Protein AF-A0A380FMW2-F1 (afdb_monomer)

Secondary structure (DSSP, 8-state):
--EEE--TTTTHHHHHHTT-HHHHHHHSBSTT--EEEE-TT--EEEEE---S--SS-EEEHHHHHHHHHHTS-GGG---S--EEEEEE-TTS-EEEEE-

Mean predicted aligned error: 7.75 Å

Structure (mmCIF, N/CA/C/O backbone):
data_AF-A0A380FMW2-F1
#
_entry.id   AF-A0A380FMW2-F1
#
loop_
_atom_site.group_PDB
_atom_site.id
_atom_site.type_symbol
_atom_site.label_atom_id
_atom_site.label_alt_id
_atom_site.label_comp_id
_atom_site.label_asym_id
_atom_site.label_entity_id
_atom_site.label_seq_id
_atom_site.pdbx_PDB_ins_code
_atom_site.Cartn_x
_atom_site.Cartn_y
_atom_site.Cartn_z
_atom_site.occupancy
_atom_site.B_iso_or_equiv
_atom_site.auth_seq_id
_atom_site.auth_comp_id
_atom_site.auth_asym_id
_atom_site.auth_atom_id
_atom_site.pdbx_PDB_model_num
ATOM 1 N N . MET A 1 1 ? 9.165 10.401 1.057 1.00 55.59 1 MET A N 1
ATOM 2 C CA . MET A 1 1 ? 8.213 9.294 0.825 1.00 55.59 1 MET A CA 1
ATOM 3 C C . MET A 1 1 ? 8.878 8.392 -0.194 1.00 55.59 1 MET A C 1
ATOM 5 O O . MET A 1 1 ? 9.254 8.912 -1.230 1.00 55.59 1 MET A O 1
ATOM 9 N N . GLY A 1 2 ? 9.175 7.141 0.159 1.00 83.06 2 GLY A N 1
ATOM 10 C CA . GLY A 1 2 ? 9.919 6.227 -0.718 1.00 83.06 2 GLY A CA 1
ATOM 11 C C . GLY A 1 2 ? 9.035 5.557 -1.771 1.00 83.06 2 GLY A C 1
ATOM 12 O O . GLY A 1 2 ? 7.806 5.544 -1.622 1.00 83.06 2 GLY A O 1
ATOM 13 N N . SER A 1 3 ? 9.676 4.991 -2.791 1.00 88.81 3 SER A N 1
ATOM 14 C CA . SER A 1 3 ? 9.063 4.067 -3.744 1.00 88.81 3 SER A CA 1
ATOM 15 C C . SER A 1 3 ? 9.014 2.641 -3.182 1.00 88.81 3 SER A C 1
ATOM 17 O O . SER A 1 3 ? 9.584 2.341 -2.125 1.00 88.81 3 SER A O 1
ATOM 19 N N . LEU A 1 4 ? 8.228 1.794 -3.836 1.00 90.44 4 LEU A N 1
ATOM 20 C CA . LEU A 1 4 ? 8.074 0.372 -3.569 1.00 90.44 4 LEU A CA 1
ATOM 21 C C . LEU A 1 4 ? 8.166 -0.390 -4.886 1.00 90.44 4 LEU A C 1
ATOM 23 O O . LEU A 1 4 ? 7.429 -0.058 -5.813 1.00 90.44 4 LEU A O 1
ATOM 27 N N . ASP A 1 5 ? 8.977 -1.442 -4.906 1.00 90.50 5 ASP A N 1
ATOM 28 C CA . ASP A 1 5 ? 8.969 -2.449 -5.966 1.00 90.50 5 ASP A CA 1
ATOM 29 C C . ASP A 1 5 ? 7.836 -3.443 -5.716 1.00 90.50 5 ASP A C 1
ATOM 31 O O . ASP A 1 5 ? 7.741 -4.042 -4.638 1.00 90.50 5 ASP A O 1
ATOM 35 N N . ILE A 1 6 ? 6.962 -3.633 -6.703 1.00 92.44 6 ILE A N 1
ATOM 36 C CA . ILE A 1 6 ? 5.816 -4.538 -6.579 1.00 92.44 6 ILE A CA 1
ATOM 37 C C . ILE A 1 6 ? 6.031 -5.764 -7.464 1.00 92.44 6 ILE A C 1
ATOM 39 O O . ILE A 1 6 ? 5.757 -5.751 -8.661 1.00 92.44 6 ILE A O 1
ATOM 43 N N . HIS A 1 7 ? 6.498 -6.851 -6.854 1.00 91.25 7 HIS A N 1
ATOM 44 C CA . HIS A 1 7 ? 6.791 -8.094 -7.565 1.00 91.25 7 HIS A CA 1
ATOM 45 C C . HIS A 1 7 ? 5.527 -8.784 -8.102 1.00 91.25 7 HIS A C 1
ATOM 47 O O . HIS A 1 7 ? 4.524 -8.897 -7.389 1.00 91.25 7 HIS A O 1
ATOM 53 N N . GLY A 1 8 ? 5.583 -9.314 -9.323 1.00 89.00 8 GLY A N 1
ATOM 54 C CA . GLY A 1 8 ? 4.454 -10.011 -9.943 1.00 89.00 8 GLY A CA 1
ATOM 55 C C . GLY A 1 8 ? 4.037 -11.314 -9.273 1.00 89.00 8 GLY A C 1
ATOM 56 O O . GLY A 1 8 ? 2.846 -11.631 -9.257 1.00 89.00 8 GLY A O 1
ATOM 57 N N . ASP A 1 9 ? 4.983 -12.030 -8.663 1.00 89.56 9 ASP A N 1
ATOM 58 C CA . ASP A 1 9 ? 4.761 -13.300 -7.957 1.00 89.56 9 ASP A CA 1
ATOM 59 C C . ASP A 1 9 ? 4.122 -13.150 -6.566 1.00 89.56 9 ASP A C 1
ATOM 61 O O . ASP A 1 9 ? 3.708 -14.139 -5.960 1.00 89.56 9 ASP A O 1
ATOM 65 N N . THR A 1 10 ? 4.042 -11.922 -6.050 1.00 91.44 10 THR A N 1
ATOM 66 C CA . THR A 1 10 ? 3.570 -11.633 -4.693 1.00 91.44 10 THR A CA 1
ATOM 67 C C . THR A 1 10 ? 2.772 -10.334 -4.652 1.00 91.44 10 THR A C 1
ATOM 69 O O . THR A 1 10 ? 1.548 -10.371 -4.567 1.00 91.44 10 THR A O 1
ATOM 72 N N . GLY A 1 11 ? 3.435 -9.179 -4.738 1.00 92.00 11 GLY A N 1
ATOM 73 C CA . GLY A 1 11 ? 2.829 -7.855 -4.571 1.00 92.00 11 GLY A CA 1
ATOM 74 C C . GLY A 1 11 ? 1.723 -7.513 -5.577 1.00 92.00 11 GLY A C 1
ATOM 75 O O . GLY A 1 11 ? 0.745 -6.866 -5.204 1.00 92.00 11 GLY A O 1
ATOM 76 N N . GLN A 1 12 ? 1.828 -7.968 -6.830 1.00 94.81 12 GLN A N 1
ATOM 77 C CA . GLN A 1 12 ? 0.796 -7.703 -7.840 1.00 94.81 12 GLN A CA 1
ATOM 78 C C . GLN A 1 12 ? -0.413 -8.645 -7.735 1.00 94.81 12 GLN A C 1
ATOM 80 O O . GLN A 1 12 ? -1.468 -8.324 -8.280 1.00 94.81 12 GLN A O 1
ATOM 85 N N . ILE A 1 13 ? -0.303 -9.795 -7.055 1.00 96.19 13 ILE A N 1
ATOM 86 C CA . ILE A 1 13 ? -1.408 -10.766 -6.949 1.00 96.19 13 ILE A CA 1
ATOM 87 C C . ILE A 1 13 ? -2.629 -10.141 -6.250 1.00 96.19 13 ILE A C 1
ATOM 89 O O . ILE A 1 13 ? -3.697 -10.132 -6.863 1.00 96.19 13 ILE A O 1
ATOM 93 N N . PRO A 1 14 ? -2.511 -9.518 -5.058 1.00 95.69 14 PRO A N 1
ATOM 94 C CA . PRO A 1 14 ? -3.641 -8.839 -4.424 1.00 95.69 14 PRO A CA 1
ATOM 95 C C . PRO A 1 14 ? -4.226 -7.704 -5.269 1.00 95.69 14 PRO A C 1
ATOM 97 O O . PRO A 1 14 ? -5.429 -7.470 -5.229 1.00 95.69 14 PRO A O 1
ATOM 100 N N . LEU A 1 15 ? -3.401 -7.005 -6.059 1.00 96.12 15 LEU A N 1
ATOM 101 C CA . LEU A 1 15 ? -3.879 -5.955 -6.965 1.00 96.12 15 LEU A CA 1
ATOM 102 C C . LEU A 1 15 ? -4.718 -6.542 -8.105 1.00 96.12 15 LEU A C 1
ATOM 104 O O . LEU A 1 15 ? -5.734 -5.958 -8.472 1.00 96.12 15 LEU A O 1
ATOM 108 N N . LYS A 1 16 ? -4.334 -7.708 -8.640 1.00 95.50 16 LYS A N 1
ATOM 109 C CA . LYS A 1 16 ? -5.129 -8.450 -9.633 1.00 95.50 16 LYS A CA 1
ATOM 110 C C . LYS A 1 16 ? -6.448 -8.930 -9.029 1.00 95.50 16 LYS A C 1
ATOM 112 O O . LYS A 1 16 ? -7.495 -8.716 -9.630 1.00 95.50 16 LYS A O 1
ATOM 117 N N . GLU A 1 17 ? -6.410 -9.516 -7.834 1.00 96.62 17 GLU A N 1
ATOM 118 C CA . GLU A 1 17 ? -7.607 -10.002 -7.132 1.00 96.62 17 GLU A CA 1
ATOM 119 C C . GLU A 1 17 ? -8.575 -8.872 -6.758 1.00 96.62 17 GLU A C 1
ATOM 121 O O . GLU A 1 17 ? -9.789 -9.049 -6.835 1.00 96.62 17 GLU A O 1
ATOM 126 N N . ALA A 1 18 ? -8.050 -7.694 -6.416 1.00 95.31 18 ALA A N 1
ATOM 127 C CA . ALA A 1 18 ? -8.839 -6.497 -6.142 1.00 95.31 18 ALA A CA 1
ATOM 128 C C . ALA A 1 18 ? -9.303 -5.753 -7.413 1.00 95.31 18 ALA A C 1
ATOM 130 O O . ALA A 1 18 ? -10.005 -4.751 -7.301 1.00 95.31 18 ALA A O 1
ATOM 131 N N . GLY A 1 19 ? -8.917 -6.207 -8.614 1.00 96.12 19 GLY A N 1
ATOM 132 C CA . GLY A 1 19 ? -9.261 -5.553 -9.884 1.00 96.12 19 GLY A CA 1
ATOM 133 C C . GLY A 1 19 ? -8.531 -4.227 -10.141 1.00 96.12 19 GLY A C 1
ATOM 134 O O . GLY A 1 19 ? -8.963 -3.445 -10.979 1.00 96.12 19 GLY A O 1
ATOM 135 N N . LEU A 1 20 ? -7.426 -3.968 -9.436 1.00 97.19 20 LEU A N 1
ATOM 136 C CA . LEU A 1 20 ? -6.673 -2.707 -9.458 1.00 97.19 20 LEU A CA 1
ATOM 137 C C . LEU A 1 20 ? -5.472 -2.717 -10.408 1.00 97.19 20 LEU A C 1
ATOM 139 O O . LEU A 1 20 ? -4.820 -1.687 -10.579 1.00 97.19 20 LEU A O 1
ATOM 143 N N . ILE A 1 21 ? -5.142 -3.868 -10.999 1.00 95.25 21 ILE A N 1
ATOM 144 C CA . ILE A 1 21 ? -3.885 -4.054 -11.737 1.00 95.25 21 ILE A CA 1
ATOM 145 C C . ILE A 1 21 ? -3.725 -3.078 -12.914 1.00 95.25 21 ILE A C 1
ATOM 147 O O . ILE A 1 21 ? -2.634 -2.566 -13.142 1.00 95.25 21 ILE A O 1
ATOM 151 N N . ASP A 1 22 ? -4.810 -2.745 -13.612 1.00 95.25 22 ASP A N 1
ATOM 152 C CA . ASP A 1 22 ? -4.758 -1.836 -14.761 1.00 95.25 22 ASP A CA 1
ATOM 153 C C . ASP A 1 22 ? -4.515 -0.379 -14.350 1.00 95.25 22 ASP A C 1
ATOM 155 O O . ASP A 1 22 ? -3.846 0.368 -15.064 1.00 95.25 22 ASP A O 1
ATOM 159 N N . GLU A 1 23 ? -5.061 0.053 -13.212 1.00 96.25 23 GLU A N 1
ATOM 160 C CA . GLU A 1 23 ? -4.793 1.387 -12.664 1.00 96.25 23 GLU A CA 1
ATOM 161 C C . GLU A 1 23 ? -3.394 1.467 -12.067 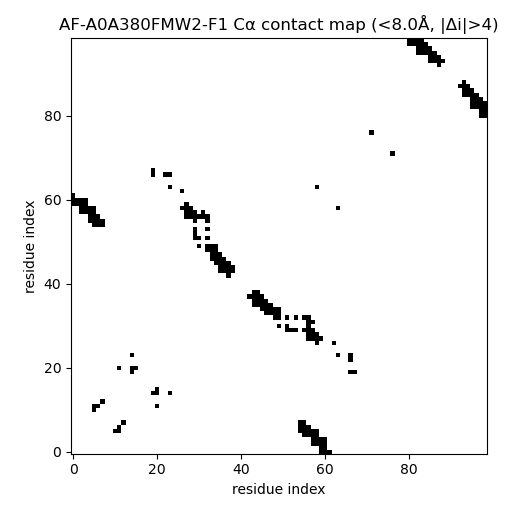1.00 96.25 23 GLU A C 1
ATOM 163 O O . GLU A 1 23 ? -2.685 2.448 -12.289 1.00 96.25 23 GLU A O 1
ATOM 168 N N . PHE A 1 24 ? -2.965 0.403 -11.392 1.00 95.50 24 PHE A N 1
ATOM 169 C CA . PHE A 1 24 ? -1.597 0.257 -10.924 1.00 95.50 24 PHE A CA 1
ATOM 170 C C . PHE 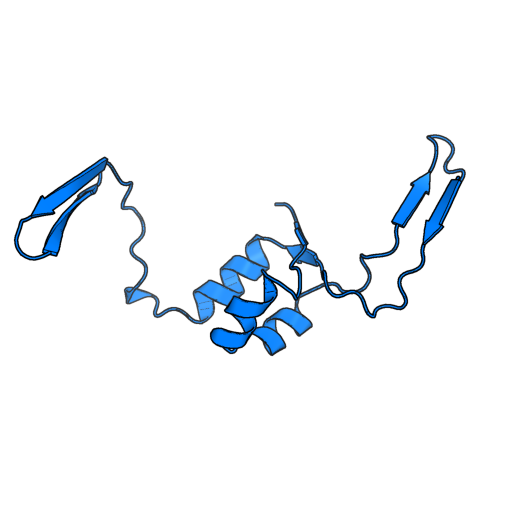A 1 24 ? -0.591 0.392 -12.077 1.00 95.50 24 PHE A C 1
ATOM 172 O O . PHE A 1 24 ? 0.302 1.230 -11.995 1.00 95.50 24 PHE A O 1
ATOM 179 N N . ASN A 1 25 ? -0.776 -0.338 -13.182 1.00 93.19 25 ASN A N 1
ATOM 180 C CA . ASN A 1 25 ? 0.126 -0.302 -14.340 1.00 93.19 25 ASN A CA 1
ATOM 181 C C . ASN A 1 25 ? 0.228 1.089 -14.994 1.00 93.19 25 ASN A C 1
ATOM 183 O O . ASN A 1 25 ? 1.231 1.395 -15.628 1.00 93.19 25 ASN A O 1
ATOM 187 N N . LYS A 1 26 ? -0.787 1.951 -14.847 1.00 93.88 26 LYS A N 1
ATOM 188 C CA . LYS A 1 26 ? -0.740 3.343 -15.340 1.00 93.88 26 LYS A CA 1
ATOM 189 C C . LYS A 1 26 ? 0.078 4.270 -14.442 1.00 93.88 26 LYS A C 1
ATOM 191 O O . LYS A 1 26 ? 0.503 5.329 -14.895 1.00 93.88 26 LYS A O 1
ATOM 196 N N . LEU A 1 27 ? 0.218 3.918 -13.166 1.00 93.75 27 LEU A N 1
ATOM 197 C CA . LEU A 1 27 ? 0.877 4.728 -12.140 1.00 93.75 27 LEU A CA 1
ATOM 198 C C . LEU A 1 27 ? 2.297 4.242 -11.837 1.00 93.75 27 LEU A C 1
ATOM 200 O O . LEU A 1 27 ? 3.129 5.026 -11.380 1.00 93.75 27 LEU A O 1
ATOM 204 N N . ALA A 1 28 ? 2.558 2.956 -12.059 1.00 92.00 28 ALA A N 1
ATOM 205 C CA . ALA A 1 28 ? 3.841 2.334 -11.806 1.00 92.00 28 ALA A CA 1
ATOM 206 C C . ALA A 1 28 ? 4.858 2.650 -12.915 1.00 92.00 28 ALA A C 1
ATOM 208 O O . ALA A 1 28 ? 4.514 2.888 -14.074 1.00 92.00 28 ALA A O 1
ATOM 209 N N . ARG A 1 29 ? 6.133 2.654 -12.539 1.00 89.69 29 ARG A N 1
ATOM 210 C CA . ARG A 1 29 ? 7.284 2.908 -13.400 1.00 89.69 29 ARG A CA 1
ATOM 211 C C . ARG A 1 29 ? 7.968 1.580 -13.688 1.00 89.69 29 ARG A C 1
ATOM 213 O O . ARG A 1 29 ? 8.559 0.979 -12.797 1.00 89.69 29 ARG A O 1
ATOM 220 N N . PHE A 1 30 ? 7.871 1.139 -14.936 1.00 80.00 30 PHE A N 1
ATOM 221 C CA . PHE A 1 30 ? 8.509 -0.088 -15.424 1.00 80.00 30 PHE A CA 1
ATOM 222 C C . PHE A 1 30 ? 9.954 0.152 -15.888 1.00 80.00 30 PHE A C 1
ATOM 224 O O . PHE A 1 30 ? 10.741 -0.783 -15.952 1.0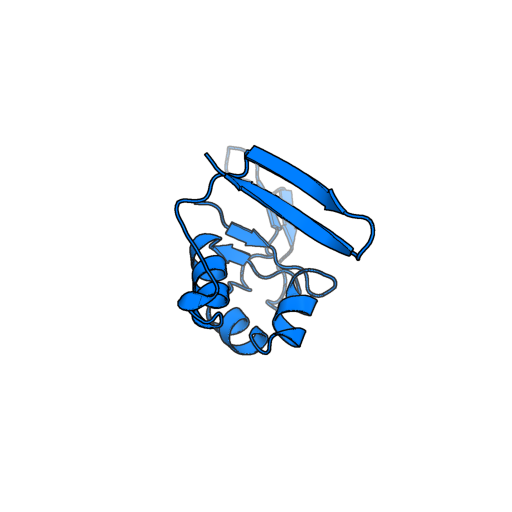0 80.00 30 PHE A O 1
ATOM 231 N N . GLU A 1 31 ? 10.322 1.410 -16.151 1.00 64.62 31 GLU A N 1
ATOM 232 C CA . GLU A 1 31 ? 11.655 1.847 -16.606 1.00 64.62 31 GLU A CA 1
ATOM 233 C C . GLU A 1 31 ? 12.703 1.888 -15.465 1.00 64.62 31 GLU A C 1
ATOM 235 O O . GLU A 1 31 ? 13.596 2.729 -15.464 1.00 64.62 31 GLU A O 1
ATOM 240 N N . GLY A 1 32 ? 12.560 1.032 -14.445 1.00 57.22 32 GLY A N 1
ATOM 241 C CA . GLY A 1 32 ? 13.352 1.068 -13.206 1.00 57.22 32 GLY A CA 1
ATOM 242 C C . GLY A 1 32 ? 14.236 -0.153 -12.946 1.00 57.22 32 GLY A C 1
ATOM 243 O O . GLY A 1 32 ? 14.943 -0.168 -11.944 1.00 57.22 32 GLY A O 1
ATOM 244 N N . GLU A 1 33 ? 14.220 -1.172 -13.810 1.00 55.56 33 GLU A N 1
ATOM 245 C CA . GLU A 1 33 ? 15.037 -2.380 -13.603 1.00 55.56 33 GLU A CA 1
ATOM 246 C C . GLU A 1 33 ? 16.479 -2.256 -14.141 1.00 55.56 33 GLU A C 1
ATOM 248 O O . GLU A 1 33 ? 17.293 -3.155 -13.914 1.00 55.56 33 GLU A O 1
ATOM 253 N N . ASP A 1 34 ? 16.833 -1.126 -14.766 1.00 67.00 34 ASP A N 1
ATOM 254 C CA . ASP A 1 34 ? 18.198 -0.865 -15.227 1.00 67.00 34 ASP A CA 1
ATOM 255 C C . ASP A 1 34 ? 19.160 -0.773 -14.041 1.00 67.00 34 ASP A C 1
ATOM 257 O O . ASP A 1 34 ? 19.176 0.193 -13.268 1.00 67.00 34 ASP A O 1
ATOM 261 N N . THR A 1 35 ? 20.011 -1.782 -13.896 1.00 71.19 35 THR A N 1
ATOM 262 C CA . THR A 1 35 ? 20.946 -1.851 -12.775 1.00 71.19 35 THR A CA 1
ATOM 263 C C . THR A 1 35 ? 22.325 -1.396 -13.223 1.00 71.19 35 THR A C 1
ATOM 265 O O . THR A 1 35 ? 23.005 -2.090 -13.978 1.00 71.19 35 THR A O 1
ATOM 268 N N . LYS A 1 36 ? 22.787 -0.251 -12.700 1.00 83.94 36 LYS A N 1
ATOM 269 C CA . LYS A 1 36 ? 24.154 0.245 -12.930 1.00 83.94 36 LYS A CA 1
ATOM 270 C C . LYS A 1 36 ? 24.975 0.245 -11.650 1.00 83.94 36 LYS A C 1
ATOM 272 O O . LYS A 1 36 ? 24.622 0.891 -10.665 1.00 83.94 36 LYS A O 1
ATOM 277 N N . ILE A 1 37 ? 26.120 -0.431 -11.683 1.00 85.19 37 ILE A N 1
ATOM 278 C CA . ILE A 1 37 ? 27.135 -0.335 -10.629 1.00 85.19 37 ILE A CA 1
ATOM 279 C C . ILE A 1 37 ? 28.172 0.679 -11.089 1.00 85.19 37 ILE A C 1
ATOM 281 O O . ILE A 1 37 ? 28.871 0.447 -12.074 1.00 85.19 37 ILE A O 1
ATOM 285 N N . VAL A 1 38 ? 28.288 1.792 -10.369 1.00 91.69 38 VAL A N 1
ATOM 286 C CA . VAL A 1 38 ? 29.214 2.884 -10.692 1.00 91.69 38 VAL A CA 1
ATOM 287 C C . VAL A 1 38 ? 30.166 3.165 -9.534 1.00 91.69 38 VAL A C 1
ATOM 289 O O . VAL A 1 38 ? 29.793 3.013 -8.371 1.00 91.69 38 VAL A O 1
ATOM 292 N N . ASP A 1 39 ? 31.397 3.591 -9.830 1.00 90.50 39 ASP A N 1
ATOM 293 C CA . ASP A 1 39 ? 32.246 4.209 -8.804 1.00 90.50 39 ASP A CA 1
ATOM 294 C C . ASP A 1 39 ? 31.925 5.699 -8.609 1.00 90.50 39 ASP A C 1
ATOM 296 O O . ASP A 1 39 ? 31.150 6.308 -9.346 1.00 90.50 39 ASP A O 1
ATOM 300 N N . ALA A 1 40 ? 32.566 6.309 -7.610 1.00 91.62 40 ALA A N 1
ATOM 301 C CA . ALA A 1 40 ? 32.398 7.723 -7.279 1.00 91.62 40 ALA A CA 1
ATOM 302 C C . ALA A 1 40 ? 32.842 8.693 -8.393 1.00 91.62 40 ALA A C 1
ATOM 304 O O . ALA A 1 40 ? 32.512 9.875 -8.329 1.00 91.62 40 ALA A O 1
ATOM 305 N N . THR A 1 41 ? 33.589 8.223 -9.398 1.00 93.12 41 THR A N 1
ATOM 306 C CA . THR A 1 41 ? 33.960 9.016 -10.583 1.00 93.12 41 THR A CA 1
ATOM 307 C C . THR A 1 41 ? 32.941 8.885 -11.716 1.00 93.12 41 THR A C 1
ATOM 309 O O . THR A 1 41 ? 33.079 9.547 -12.742 1.00 93.12 41 THR A O 1
ATOM 312 N N . GLY A 1 42 ? 31.904 8.061 -11.525 1.00 86.19 42 GLY A N 1
ATOM 313 C CA . GLY A 1 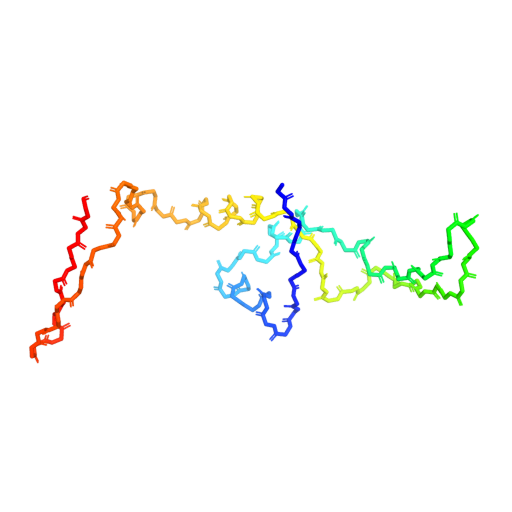42 ? 30.873 7.776 -12.517 1.00 86.19 42 GLY A CA 1
ATOM 314 C C . GLY A 1 42 ? 31.264 6.684 -13.511 1.00 86.19 42 GLY A C 1
ATOM 315 O O . GLY A 1 42 ? 30.559 6.492 -14.500 1.00 86.19 42 GLY A O 1
ATOM 316 N N . LYS A 1 43 ? 32.370 5.958 -13.290 1.00 91.06 43 LYS A N 1
ATOM 317 C CA . LYS A 1 43 ? 32.737 4.835 -14.156 1.00 91.06 43 LYS A CA 1
ATOM 318 C C . LYS A 1 43 ? 31.805 3.661 -13.881 1.00 91.06 43 LYS A C 1
ATOM 320 O O . LYS A 1 43 ? 31.717 3.193 -12.747 1.00 91.06 43 LYS A O 1
ATOM 325 N N . VAL A 1 44 ? 31.163 3.170 -14.934 1.00 90.12 44 VAL A N 1
ATOM 326 C CA . VAL A 1 44 ? 30.279 2.001 -14.901 1.00 90.12 44 VAL A CA 1
ATOM 327 C C . VAL A 1 44 ? 31.117 0.716 -14.886 1.00 90.12 44 VAL A C 1
ATOM 329 O O . VAL A 1 44 ? 32.008 0.535 -15.716 1.00 90.12 44 VAL A O 1
ATOM 332 N N . TYR A 1 45 ? 30.852 -0.162 -13.921 1.00 89.75 45 TYR A N 1
ATOM 333 C CA . TYR A 1 45 ? 31.447 -1.501 -13.788 1.00 89.75 45 TYR A CA 1
ATOM 334 C C . TYR A 1 45 ? 30.498 -2.604 -14.244 1.00 89.75 45 TYR A C 1
ATOM 336 O O . TYR A 1 45 ? 30.951 -3.687 -14.606 1.00 89.75 45 TYR A O 1
ATOM 344 N N . TYR A 1 46 ? 29.198 -2.332 -14.197 1.00 83.50 46 TYR A N 1
ATOM 345 C CA . TYR A 1 46 ? 28.144 -3.247 -14.595 1.00 83.50 46 TYR A CA 1
ATOM 346 C C . TYR A 1 46 ? 26.937 -2.428 -15.034 1.00 83.50 46 TYR A C 1
ATOM 348 O O . TYR A 1 46 ? 26.621 -1.426 -14.389 1.00 83.50 46 TYR A O 1
ATOM 356 N N . GLU A 1 47 ? 26.306 -2.862 -16.112 1.00 81.00 47 GLU A N 1
ATOM 357 C CA . GLU A 1 47 ? 25.091 -2.299 -16.681 1.00 81.00 47 GLU A CA 1
ATOM 358 C C . GLU A 1 47 ? 24.259 -3.479 -17.169 1.00 81.00 47 GLU A C 1
ATOM 360 O O . GLU A 1 47 ? 24.765 -4.333 -17.902 1.00 81.00 47 GLU A O 1
ATOM 365 N N . ASP A 1 48 ? 23.030 -3.550 -16.685 1.00 73.25 48 ASP A N 1
ATOM 366 C CA . ASP A 1 48 ? 22.016 -4.500 -17.117 1.00 73.25 48 ASP A CA 1
ATOM 367 C C . ASP A 1 48 ? 20.821 -3.662 -17.536 1.00 73.25 48 ASP A C 1
ATOM 369 O O . ASP A 1 48 ? 20.198 -3.035 -16.677 1.00 73.25 48 ASP A O 1
ATOM 373 N N . ASP A 1 49 ? 20.604 -3.572 -18.845 1.00 62.28 49 ASP A N 1
ATOM 374 C CA . ASP A 1 49 ? 19.463 -2.874 -19.420 1.00 62.28 49 ASP A CA 1
ATOM 375 C C . ASP A 1 49 ? 18.303 -3.870 -19.425 1.00 62.28 49 ASP A C 1
ATOM 377 O O . ASP A 1 49 ? 18.284 -4.833 -20.199 1.00 62.28 49 ASP A O 1
ATOM 381 N N . ALA A 1 50 ? 17.350 -3.680 -18.519 1.00 59.72 50 ALA A N 1
ATOM 382 C CA . ALA A 1 50 ? 16.137 -4.471 -18.537 1.00 59.72 50 ALA A CA 1
ATOM 383 C C . ALA A 1 50 ? 15.253 -3.898 -19.649 1.00 59.72 50 ALA A C 1
ATOM 385 O O . ALA A 1 50 ? 14.905 -2.721 -19.616 1.00 59.72 50 ALA A O 1
ATOM 386 N N . ASP A 1 51 ? 14.865 -4.717 -20.631 1.00 57.41 51 ASP A N 1
ATOM 387 C CA . ASP A 1 51 ? 14.119 -4.316 -21.842 1.00 57.41 51 ASP A CA 1
ATOM 388 C C . ASP A 1 51 ? 12.673 -3.797 -21.580 1.00 57.41 51 ASP A C 1
ATOM 390 O O . ASP A 1 51 ? 11.751 -4.055 -22.358 1.00 57.41 51 ASP A O 1
ATOM 394 N N . GLY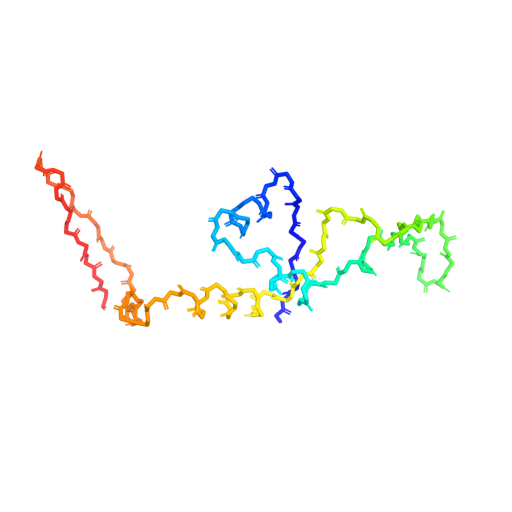 A 1 52 ? 12.408 -3.129 -20.453 1.00 54.94 52 GLY A N 1
ATOM 395 C CA . GLY A 1 52 ? 11.099 -2.612 -20.048 1.00 54.94 52 GLY A CA 1
ATOM 396 C C . GLY A 1 52 ? 10.064 -3.696 -19.727 1.00 54.94 52 GLY A C 1
ATOM 397 O O . GLY A 1 52 ? 8.898 -3.381 -19.502 1.00 54.94 52 GLY A O 1
ATOM 398 N N . GLN A 1 53 ? 10.471 -4.970 -19.705 1.00 56.88 53 GLN A N 1
ATOM 399 C CA . GLN A 1 53 ? 9.635 -6.142 -19.400 1.00 56.88 53 GLN A CA 1
ATOM 400 C C . GLN A 1 53 ? 9.782 -6.622 -17.950 1.00 56.88 53 GLN A C 1
ATOM 402 O O . GLN A 1 53 ? 9.489 -7.777 -17.637 1.00 56.88 53 GLN A O 1
ATOM 407 N N . GLY A 1 54 ? 10.247 -5.738 -17.072 1.00 64.88 54 GLY A N 1
ATOM 408 C CA . GLY A 1 54 ? 10.403 -6.025 -15.659 1.00 64.88 54 GLY A CA 1
ATOM 409 C C . GLY A 1 54 ? 9.090 -6.394 -14.974 1.00 64.88 54 GLY A C 1
ATOM 410 O O . GLY A 1 54 ? 8.059 -5.755 -15.193 1.00 64.88 54 GLY A O 1
ATOM 411 N N . ASP A 1 55 ? 9.123 -7.423 -14.127 1.00 79.19 55 ASP A N 1
ATOM 412 C CA . ASP A 1 55 ? 7.966 -7.870 -13.334 1.00 79.19 55 ASP A CA 1
ATOM 413 C C . ASP A 1 55 ?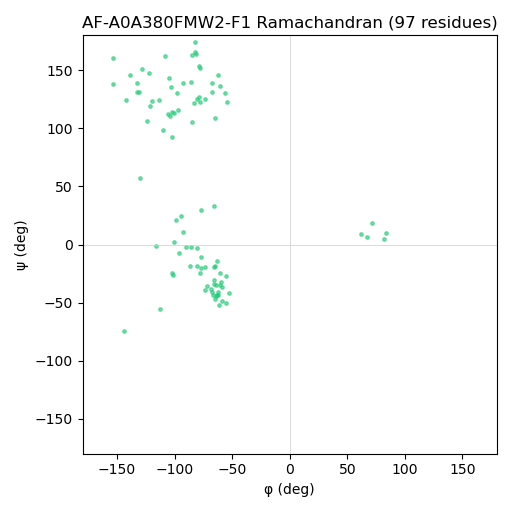 7.936 -7.220 -11.937 1.00 79.19 55 ASP A C 1
ATOM 415 O O . ASP A 1 55 ? 7.192 -7.638 -11.043 1.00 79.19 55 ASP A O 1
ATOM 419 N N . ARG A 1 56 ? 8.779 -6.205 -11.707 1.00 86.81 56 ARG A N 1
ATOM 420 C CA . ARG A 1 56 ? 8.898 -5.497 -10.425 1.00 86.81 56 ARG A CA 1
ATOM 421 C C . ARG A 1 56 ? 8.829 -3.979 -10.602 1.00 86.81 56 ARG A C 1
ATOM 423 O O . ARG A 1 56 ? 9.747 -3.280 -10.190 1.00 86.81 56 ARG A O 1
ATOM 430 N N . PRO A 1 57 ? 7.752 -3.440 -11.192 1.00 89.50 57 PRO A N 1
ATOM 431 C CA . PRO A 1 57 ? 7.639 -2.003 -11.383 1.00 89.50 57 PRO A CA 1
ATOM 432 C C . PRO A 1 57 ? 7.627 -1.242 -10.050 1.00 89.50 57 PRO A C 1
ATOM 434 O O . PRO A 1 57 ? 7.054 -1.692 -9.048 1.00 89.50 57 PRO A O 1
ATOM 437 N N . GLU A 1 58 ? 8.212 -0.048 -10.077 1.00 92.06 58 GLU A N 1
ATOM 438 C CA . GLU A 1 58 ? 8.272 0.868 -8.944 1.00 92.06 58 GLU A CA 1
ATOM 439 C C . GLU A 1 58 ? 7.017 1.741 -8.855 1.00 92.06 58 GLU A C 1
ATOM 441 O O . GLU A 1 58 ? 6.553 2.299 -9.848 1.00 92.06 58 GLU A O 1
ATOM 446 N N . ILE A 1 59 ? 6.501 1.979 -7.651 1.00 93.50 59 ILE A N 1
ATOM 447 C CA . ILE A 1 59 ? 5.439 2.965 -7.412 1.00 93.50 59 ILE A CA 1
ATOM 448 C C . ILE A 1 59 ? 5.695 3.755 -6.131 1.00 93.50 59 ILE A C 1
ATOM 450 O O . ILE A 1 59 ? 6.200 3.229 -5.140 1.00 93.50 59 ILE A O 1
ATOM 454 N N . ASP A 1 60 ? 5.312 5.031 -6.104 1.00 94.81 60 ASP A N 1
ATOM 455 C CA . ASP A 1 60 ? 5.390 5.818 -4.875 1.00 94.81 60 ASP A CA 1
ATOM 456 C C . ASP A 1 60 ? 4.394 5.296 -3.837 1.00 94.81 60 ASP A C 1
ATOM 458 O O . ASP A 1 60 ? 3.203 5.139 -4.114 1.00 94.81 60 ASP A O 1
ATOM 462 N N . ARG A 1 61 ? 4.858 5.083 -2.599 1.00 95.31 61 ARG A N 1
ATOM 463 C CA . ARG A 1 61 ? 4.025 4.512 -1.526 1.00 95.31 61 ARG A CA 1
ATOM 464 C C . ARG A 1 61 ? 2.708 5.267 -1.326 1.00 95.31 61 ARG A C 1
ATOM 466 O O . ARG A 1 61 ? 1.676 4.643 -1.107 1.00 95.31 61 ARG A O 1
ATOM 473 N N . GLY A 1 62 ? 2.747 6.600 -1.378 1.00 95.88 62 GLY A N 1
ATOM 474 C CA . GLY A 1 62 ? 1.553 7.437 -1.226 1.00 95.88 62 GLY A CA 1
ATOM 475 C C . GLY A 1 62 ? 0.539 7.207 -2.346 1.00 95.88 62 GLY A C 1
ATOM 476 O O . GLY A 1 62 ? -0.639 7.026 -2.064 1.00 95.88 62 GLY A O 1
ATOM 477 N N . VAL A 1 63 ? 1.017 7.109 -3.590 1.00 96.50 63 VAL A N 1
ATOM 478 C CA . VAL A 1 63 ? 0.184 6.852 -4.773 1.00 96.50 63 VAL A CA 1
ATOM 479 C C . VAL A 1 63 ? -0.471 5.475 -4.683 1.00 96.50 63 VAL A C 1
ATOM 481 O O . VAL A 1 63 ? -1.674 5.359 -4.899 1.00 96.50 63 VAL A O 1
ATOM 484 N N . LEU A 1 64 ? 0.282 4.444 -4.283 1.00 96.31 64 LEU A N 1
ATOM 485 C CA . LEU A 1 64 ? -0.276 3.106 -4.069 1.00 96.31 64 LEU A CA 1
ATOM 486 C C . LEU A 1 64 ? -1.337 3.097 -2.955 1.00 96.31 64 LEU A C 1
ATOM 488 O O . LEU A 1 64 ? -2.396 2.492 -3.110 1.00 96.31 64 LEU A O 1
ATOM 492 N N . CYS A 1 65 ? -1.080 3.781 -1.836 1.00 95.50 65 CYS A N 1
ATOM 493 C CA . CYS A 1 65 ? -2.057 3.907 -0.754 1.00 95.50 65 CYS A CA 1
ATOM 494 C C . CYS A 1 65 ? -3.327 4.638 -1.204 1.00 95.50 65 CYS A C 1
ATOM 496 O O . CYS A 1 65 ? -4.422 4.226 -0.826 1.00 95.50 65 CYS A O 1
ATOM 498 N N . ASP A 1 66 ? -3.194 5.698 -1.997 1.00 95.75 66 ASP A N 1
ATOM 499 C CA . ASP A 1 66 ? -4.330 6.456 -2.514 1.00 95.75 66 ASP A CA 1
ATOM 500 C C . ASP A 1 66 ? -5.159 5.625 -3.506 1.00 95.75 66 ASP A C 1
ATOM 502 O O . ASP A 1 66 ? -6.385 5.630 -3.398 1.00 95.75 66 ASP A O 1
ATOM 506 N N . LEU A 1 67 ? -4.508 4.853 -4.388 1.00 96.50 67 LEU A N 1
ATOM 507 C CA . LEU A 1 67 ? -5.157 3.902 -5.301 1.00 96.50 67 LEU A CA 1
ATOM 508 C C . LEU A 1 67 ? -5.976 2.848 -4.545 1.00 96.50 67 LEU A C 1
ATOM 510 O O . LEU A 1 67 ? -7.132 2.592 -4.870 1.00 96.50 67 LEU A O 1
ATOM 514 N N . ILE A 1 68 ? -5.392 2.232 -3.516 1.00 95.75 68 ILE A N 1
ATOM 515 C CA . ILE A 1 68 ? -6.101 1.221 -2.721 1.00 95.75 68 ILE A CA 1
ATOM 516 C C . ILE A 1 68 ? -7.257 1.875 -1.957 1.00 95.75 68 ILE A C 1
ATOM 518 O O . ILE A 1 68 ? -8.368 1.349 -1.930 1.00 95.75 68 ILE A O 1
ATOM 522 N N . ARG A 1 69 ? -7.023 3.044 -1.351 1.00 95.00 69 ARG A N 1
ATOM 523 C CA . ARG A 1 69 ? -8.034 3.746 -0.554 1.00 95.00 69 ARG A CA 1
ATOM 524 C C . ARG A 1 69 ? -9.215 4.227 -1.396 1.00 95.00 69 ARG A C 1
ATOM 526 O O . ARG A 1 69 ? -10.324 4.236 -0.875 1.00 95.00 69 ARG A O 1
ATOM 533 N N . SER A 1 70 ? -9.012 4.616 -2.657 1.00 94.44 70 SER A N 1
ATOM 534 C CA . SER A 1 70 ? -10.106 5.063 -3.535 1.00 94.44 70 SER A CA 1
ATOM 535 C C . SER A 1 70 ? -11.125 3.959 -3.847 1.00 94.44 70 SER A C 1
ATOM 537 O O . SER A 1 70 ? -12.255 4.271 -4.215 1.00 94.44 70 SER A O 1
ATOM 539 N N . HIS A 1 71 ? -10.752 2.693 -3.640 1.00 94.19 71 HIS A N 1
ATOM 540 C CA . HIS A 1 71 ? -11.593 1.516 -3.864 1.00 94.19 71 HIS A CA 1
ATOM 541 C C . HIS A 1 71 ? -12.215 0.947 -2.582 1.00 94.19 71 HIS A C 1
ATOM 543 O O . HIS A 1 71 ? -12.922 -0.059 -2.625 1.00 94.19 71 HIS A O 1
ATOM 549 N N . ILE A 1 72 ? -11.972 1.583 -1.436 1.00 94.56 72 ILE A N 1
ATOM 550 C CA . ILE A 1 72 ? -12.579 1.217 -0.158 1.00 94.56 72 ILE A CA 1
ATOM 551 C C . ILE A 1 72 ? -13.684 2.227 0.147 1.00 94.56 72 ILE A C 1
ATOM 553 O O . ILE A 1 72 ? -13.485 3.433 0.010 1.00 94.56 72 ILE A O 1
ATOM 557 N N . ASP A 1 73 ? -14.846 1.743 0.597 1.00 94.94 73 ASP A N 1
ATOM 558 C CA . ASP A 1 73 ? -15.905 2.617 1.105 1.00 94.94 73 ASP A CA 1
ATOM 559 C C . ASP A 1 73 ? -15.326 3.517 2.217 1.00 94.94 73 ASP A C 1
ATOM 561 O O . ASP A 1 73 ? -14.819 2.994 3.216 1.00 94.94 73 ASP A O 1
ATOM 565 N N . PRO A 1 74 ? -15.396 4.856 2.095 1.00 91.44 74 PRO A N 1
ATOM 566 C CA . PRO A 1 74 ? -14.860 5.760 3.108 1.00 91.44 74 PRO A CA 1
ATOM 567 C C . PRO A 1 74 ? -15.414 5.505 4.516 1.00 91.44 74 PRO A C 1
ATOM 569 O O . PRO A 1 74 ? -14.729 5.771 5.499 1.00 91.44 74 PRO A O 1
ATOM 572 N N . SER A 1 75 ? -16.632 4.966 4.636 1.00 94.56 75 SER A N 1
ATOM 573 C CA . SER A 1 75 ? -17.243 4.604 5.919 1.00 94.56 75 SER A CA 1
ATOM 574 C C . SER A 1 75 ? -16.642 3.347 6.564 1.00 94.56 75 SER A C 1
ATOM 576 O O . SER A 1 75 ? -16.774 3.158 7.777 1.00 94.56 75 SER A O 1
ATOM 578 N N . ALA A 1 76 ? -15.948 2.508 5.787 1.00 95.56 76 ALA A N 1
ATOM 579 C CA . ALA A 1 76 ? -15.255 1.322 6.281 1.00 95.56 76 ALA A CA 1
ATOM 580 C C . ALA A 1 76 ? -13.931 1.665 6.982 1.00 95.56 76 ALA A C 1
ATOM 582 O O . ALA A 1 76 ? -13.443 0.873 7.789 1.00 95.56 76 ALA A O 1
ATOM 583 N N . ILE A 1 77 ? -13.358 2.847 6.720 1.00 93.75 77 ILE A N 1
ATOM 584 C CA . ILE A 1 77 ? -12.111 3.297 7.344 1.00 93.75 77 ILE A CA 1
ATOM 585 C C . ILE A 1 77 ? -12.422 4.312 8.442 1.00 93.75 77 ILE A 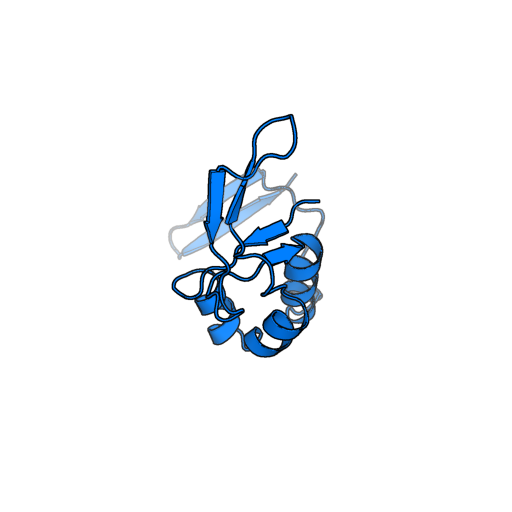C 1
ATOM 587 O O . ILE A 1 77 ? -12.866 5.430 8.188 1.00 93.75 77 ILE A O 1
ATOM 591 N N . LYS A 1 78 ? -12.130 3.939 9.689 1.00 92.81 78 LYS A N 1
ATOM 592 C CA . LYS A 1 78 ? -12.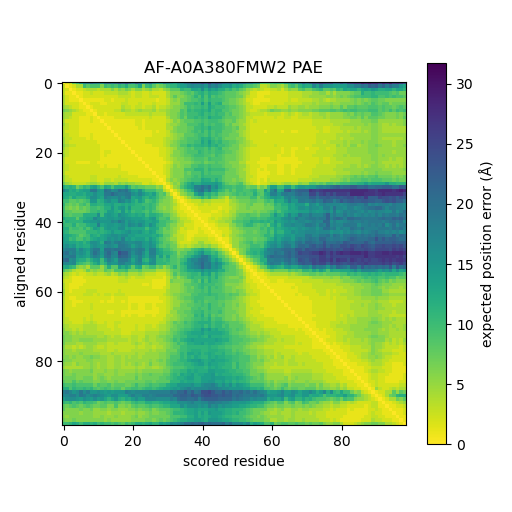275 4.824 10.846 1.00 92.81 78 LYS A CA 1
ATOM 593 C C . LYS A 1 78 ? -10.909 5.298 11.325 1.00 92.81 78 LYS A C 1
ATOM 595 O O . LYS A 1 78 ? -10.114 4.514 11.835 1.00 92.81 78 LYS A O 1
ATOM 600 N N . TYR A 1 79 ? -10.648 6.590 11.167 1.00 93.12 79 TYR A N 1
ATOM 601 C CA . TYR A 1 79 ? -9.427 7.236 11.651 1.00 93.12 79 TYR A CA 1
ATOM 602 C C . TYR A 1 79 ? -9.549 7.660 13.119 1.00 93.12 79 TYR A C 1
ATOM 604 O O . TYR A 1 79 ? -10.651 7.762 13.651 1.00 93.12 79 TYR A O 1
ATOM 612 N N . GLY A 1 80 ? -8.411 7.932 13.763 1.00 94.69 80 GLY A N 1
ATOM 613 C CA . GLY A 1 80 ? -8.362 8.375 15.163 1.00 94.69 80 GLY A CA 1
ATOM 614 C C . GLY A 1 80 ? -8.458 7.248 16.195 1.00 94.69 80 GLY A C 1
ATOM 615 O O . GLY A 1 80 ? -8.489 7.530 17.382 1.00 94.69 80 GLY A O 1
ATOM 616 N N . TYR A 1 81 ? -8.469 5.989 15.756 1.00 94.62 81 TYR A N 1
ATOM 617 C CA . TYR A 1 81 ? -8.520 4.811 16.619 1.00 94.62 81 TYR A CA 1
ATOM 618 C C . TYR A 1 81 ? -7.126 4.182 16.736 1.00 94.62 81 TYR A C 1
ATOM 620 O O . TYR A 1 81 ? -6.733 3.361 15.906 1.00 94.62 81 TYR A O 1
ATOM 628 N N . GLN A 1 82 ? -6.354 4.574 17.753 1.00 96.06 82 GLN A N 1
ATOM 629 C CA . GLN A 1 82 ? -5.069 3.935 18.050 1.00 96.06 82 GLN A CA 1
ATOM 630 C C . GLN A 1 82 ? -5.313 2.680 18.890 1.00 96.06 82 GLN A C 1
ATOM 632 O O . GLN A 1 82 ? -5.893 2.768 19.965 1.00 96.06 82 GLN A O 1
ATOM 637 N N . PHE A 1 83 ? -4.880 1.516 18.405 1.00 96.31 83 PHE A N 1
ATOM 638 C CA . PHE A 1 83 ? -5.072 0.239 19.099 1.00 96.31 83 PHE A CA 1
ATOM 639 C C . PHE A 1 83 ? -4.481 0.256 20.518 1.00 96.31 83 PHE A C 1
ATOM 641 O O . PHE A 1 83 ? -3.310 0.598 20.685 1.00 96.31 83 PHE A O 1
ATOM 648 N N . GLU A 1 84 ? -5.272 -0.162 21.511 1.00 97.50 84 GLU A N 1
ATOM 649 C CA . GLU A 1 84 ? -4.844 -0.328 22.905 1.00 97.50 84 GLU A CA 1
ATOM 650 C C . GLU A 1 84 ? -4.839 -1.808 23.311 1.00 97.50 84 GLU A C 1
ATOM 652 O O . GLU A 1 84 ? -3.820 -2.329 23.767 1.00 97.50 84 GLU A O 1
ATOM 657 N N . SER A 1 85 ? -5.968 -2.507 23.154 1.00 97.50 85 SER A N 1
ATOM 658 C CA . SER A 1 85 ? -6.086 -3.906 23.574 1.00 97.50 85 SER A CA 1
ATOM 659 C C . SER A 1 85 ? -7.133 -4.685 22.780 1.00 97.50 85 SER A C 1
ATOM 661 O O . SER A 1 85 ? -8.019 -4.117 22.143 1.00 97.50 85 SER A O 1
ATOM 663 N N . LEU A 1 86 ? -7.016 -6.015 22.818 1.00 97.00 86 LEU A N 1
ATOM 664 C CA . LEU A 1 86 ? -7.979 -6.948 22.241 1.00 97.00 86 LEU A CA 1
ATOM 665 C C . LEU A 1 86 ? -8.322 -8.025 23.266 1.00 97.00 86 LEU A C 1
ATOM 667 O O . LEU A 1 86 ? -7.432 -8.662 23.832 1.00 97.00 86 LEU A O 1
ATOM 671 N N . LYS A 1 87 ? -9.616 -8.268 23.459 1.00 96.44 87 LYS A N 1
ATOM 672 C CA . LYS A 1 87 ? -10.139 -9.340 24.302 1.00 96.44 87 LYS A CA 1
ATOM 673 C C . LYS A 1 87 ? -11.020 -10.260 23.471 1.00 96.44 87 LYS A C 1
ATOM 675 O O . LYS A 1 87 ? -12.028 -9.832 22.916 1.00 96.44 87 LYS A O 1
ATOM 680 N N . GLN A 1 88 ? -10.641 -11.532 23.391 1.00 95.88 88 GLN A N 1
ATOM 681 C CA . GLN A 1 88 ? -11.396 -12.549 22.663 1.00 95.88 88 GLN A CA 1
ATOM 682 C C . GLN A 1 88 ? -12.372 -13.276 23.595 1.00 95.88 88 GLN A C 1
ATOM 684 O O . GLN A 1 88 ? -12.030 -13.611 24.730 1.00 95.88 88 GLN A O 1
ATOM 689 N N . PHE A 1 89 ? -13.583 -13.531 23.107 1.00 93.38 89 PHE A N 1
ATOM 690 C CA . PHE A 1 89 ? -14.633 -14.260 23.812 1.00 93.38 89 PHE A CA 1
ATOM 691 C C . PHE A 1 89 ? -14.850 -15.648 23.198 1.00 93.38 89 PHE A C 1
ATOM 693 O O . PHE A 1 89 ? -14.442 -15.931 22.071 1.00 93.38 89 PHE A O 1
ATOM 700 N N . ALA A 1 90 ? -15.504 -16.530 23.959 1.00 87.25 90 ALA A N 1
ATOM 701 C CA . ALA A 1 90 ? -15.721 -17.925 23.575 1.00 87.25 90 ALA A CA 1
ATOM 702 C C . ALA A 1 90 ? -16.633 -18.102 22.343 1.00 87.25 90 ALA A C 1
ATOM 704 O O . ALA A 1 90 ? -16.599 -19.149 21.707 1.00 87.25 90 ALA A O 1
ATOM 705 N N . ASP A 1 91 ? -17.429 -17.091 21.990 1.00 88.81 91 ASP A N 1
ATOM 706 C CA . ASP A 1 91 ? -18.369 -17.092 20.863 1.00 88.81 91 ASP A CA 1
ATOM 707 C C . ASP A 1 91 ? -17.779 -16.484 19.577 1.00 88.81 91 ASP A C 1
ATOM 709 O O . ASP A 1 91 ? -18.513 -15.979 18.730 1.00 88.81 91 ASP A O 1
ATOM 713 N N . SER A 1 92 ? -16.449 -16.496 19.442 1.00 88.50 92 SER A N 1
ATOM 714 C CA . SER A 1 92 ? -15.708 -15.869 18.335 1.00 88.50 92 SER A CA 1
ATOM 715 C C . SER A 1 92 ? -15.879 -14.350 18.229 1.00 88.50 92 SER A C 1
ATOM 717 O O . SER A 1 92 ? -15.402 -13.756 17.262 1.00 88.50 92 SER A O 1
ATOM 719 N N . LYS A 1 93 ? -16.500 -13.696 19.219 1.00 94.00 93 LYS A N 1
ATOM 720 C CA . LYS A 1 93 ? -16.490 -12.237 19.312 1.00 94.00 93 LYS A CA 1
ATOM 721 C C . LYS A 1 93 ? -15.174 -11.743 19.888 1.00 94.00 93 LYS A C 1
ATOM 723 O O . LYS A 1 93 ? -14.512 -12.415 20.681 1.00 94.00 93 LYS A O 1
ATOM 728 N N . CYS A 1 94 ? -14.833 -10.519 19.525 1.00 95.06 94 CYS A N 1
ATOM 729 C CA . CYS A 1 94 ? -13.712 -9.788 20.081 1.00 95.06 94 CYS A CA 1
ATOM 730 C C . CYS A 1 94 ? -14.152 -8.369 20.445 1.00 95.06 94 CYS A C 1
ATOM 732 O O . CYS A 1 94 ? -14.902 -7.724 19.716 1.00 95.06 94 CYS A O 1
ATOM 734 N N . GLU A 1 95 ? -13.684 -7.906 21.596 1.00 95.94 95 GLU A N 1
ATOM 735 C CA . GLU A 1 95 ? -13.717 -6.505 21.996 1.00 95.94 95 GLU A CA 1
ATOM 736 C C . GLU A 1 95 ? -12.346 -5.910 21.693 1.00 95.94 95 GLU A C 1
ATOM 738 O O . GLU A 1 95 ? -11.317 -6.508 22.016 1.00 95.94 95 GLU A O 1
ATOM 743 N N . VAL A 1 96 ? -12.344 -4.762 21.022 1.00 96.25 96 VAL A N 1
ATOM 744 C CA . VAL A 1 96 ? -11.137 -4.011 20.683 1.00 96.25 96 VAL A CA 1
ATOM 745 C C . VAL A 1 96 ? -11.257 -2.646 21.337 1.00 96.25 96 VAL A C 1
ATOM 747 O O . VAL A 1 96 ? -12.234 -1.936 21.095 1.00 96.25 96 VAL A O 1
ATOM 750 N N . THR A 1 97 ? -10.270 -2.294 22.149 1.00 96.50 97 THR A N 1
ATOM 751 C CA . THR A 1 97 ? -10.192 -0.996 22.819 1.00 96.50 97 THR A CA 1
ATOM 752 C C . THR A 1 97 ? -9.148 -0.136 22.123 1.00 96.50 97 THR A C 1
ATOM 754 O O . THR A 1 97 ? -8.119 -0.638 21.654 1.00 96.50 97 THR A O 1
ATOM 757 N N . PHE A 1 98 ? -9.430 1.159 22.041 1.00 96.81 98 PHE A N 1
ATOM 758 C CA . PHE A 1 98 ? -8.579 2.167 21.425 1.00 96.81 98 PHE A CA 1
ATOM 759 C C . PHE A 1 98 ? -8.373 3.320 22.415 1.00 96.81 98 PHE A C 1
ATOM 761 O O . PHE A 1 98 ? -9.259 3.556 23.240 1.00 96.81 98 PHE A O 1
ATOM 768 N N . PHE A 1 99 ? -7.232 4.008 22.321 1.00 91.88 99 PHE A N 1
ATOM 769 C CA . PHE A 1 99 ? -6.939 5.216 23.108 1.00 91.88 99 PHE A CA 1
ATOM 770 C C . PHE A 1 99 ? -7.887 6.380 22.793 1.00 91.88 99 PHE A C 1
ATOM 772 O O . PHE A 1 99 ? -8.361 6.460 21.635 1.00 91.88 99 PHE A O 1
#

InterPro domains:
  IPR036188 FAD/NAD(P)-binding domain superfamily [G3DSA:3.50.50.60] (1-99)

Sequence (99 aa):
MGSLDIHGDTGQIPLKEAGLIDEFNKLARFEGEDTKIVDATGKVYYEDDADGQGDRPEIDRGVLCDLIRSHIDPSAIKYGYQFESLKQFADSKCEVTFF

Foldseek 3Di:
DDKFWQAQVPRCPVCVVLVNNVVCVVQWALQPPWDFDADPVRDTPDTDRDPSPDRTTIHDPVVVVVSVVVSDDPVVDDPPFAWDDWDADPVRDIDTHGD

pLDDT: mean 88.62, std 11.4, range [54.94, 97.5]

Nearest PDB structures (foldseek):
  8er1-assembly1_A  TM=7.897E-01  e=3.584E-05  Chryseobacterium oncorhynchi
  7epv-assembly1_A  TM=8.832E-01  e=2.696E-04  Escherichia coli
  7epw-assembly1_A  TM=8.874E-01  e=2.871E-04  Escherichia coli
  3v3n-assembly3_C  TM=8.505E-01  e=2.231E-04  Bacteroides thetaiotaomicron
  3p9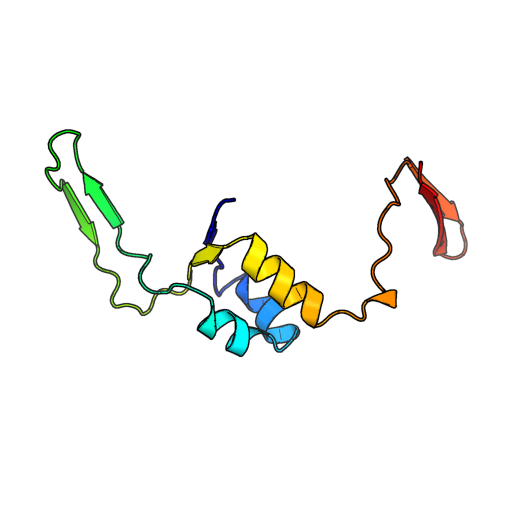u-assembly2_B  TM=8.452E-01  e=1.304E-03  Bacteroides thetaiotaomicron

Organism: Staphylococcus gallinarum (NCBI:txid1293)

Radius of gyration: 20.26 Å; Cα contacts (8 Å, |Δi|>4): 119; chains: 1; bounding box: 52×27×46 Å

Solvent-accessible surface area (backbone atoms only — not comparable to full-atom values): 6137 Å² total; per-residue (Å²): 135,61,70,40,72,38,36,56,95,55,61,38,46,63,31,51,76,70,70,40,45,71,64,46,63,73,67,35,40,41,87,64,60,56,47,70,46,61,50,99,86,66,52,72,80,42,76,43,82,54,89,59,75,56,58,49,31,34,31,46,49,67,60,55,51,51,59,56,51,74,76,46,64,70,87,79,59,76,80,86,64,49,85,68,50,76,48,80,47,96,84,81,47,69,50,76,46,55,101